Protein AF-A0A0H3NWZ0-F1 (afdb_monomer_lite)

Secondary structure (DSSP, 8-state):
--HHHHTTSEEEEEETTEEEEEE-TT--HHHHHHHHHHHHHHHHHHHHHHHHHHHTT-

Foldseek 3Di:
DPVCVVLVQWDWDDDPPDIDIDGHPPHDPVVVVVVVVVCVVCVVVVVVVVVVVVVVVD

Structure (mmCIF, N/CA/C/O backbone):
data_AF-A0A0H3NWZ0-F1
#
_entry.id   AF-A0A0H3NWZ0-F1
#
loop_
_atom_site.group_PDB
_atom_site.id
_atom_site.type_symbol
_atom_site.label_atom_id
_atom_site.label_alt_id
_atom_site.label_comp_id
_atom_site.label_asym_id
_atom_site.label_entity_id
_atom_site.label_seq_id
_atom_site.pdbx_PDB_ins_code
_atom_site.Cartn_x
_atom_site.Cartn_y
_atom_site.Cartn_z
_atom_site.occupancy
_atom_site.B_iso_or_equiv
_atom_site.auth_seq_id
_atom_site.auth_comp_id
_atom_site.auth_asym_id
_atom_site.auth_atom_id
_atom_site.pdbx_PDB_model_num
ATOM 1 N N . MET A 1 1 ? -6.689 18.464 1.103 1.00 56.72 1 MET A N 1
ATOM 2 C CA . MET A 1 1 ? -6.068 17.830 -0.075 1.00 56.72 1 MET A CA 1
ATOM 3 C C . MET A 1 1 ? -5.467 16.519 0.365 1.00 56.72 1 MET A C 1
ATOM 5 O O . MET A 1 1 ? -4.865 16.474 1.431 1.00 56.72 1 MET A O 1
ATOM 9 N N . ALA A 1 2 ? -5.717 15.457 -0.386 1.00 80.69 2 ALA A N 1
ATOM 10 C CA . ALA A 1 2 ? -5.158 14.141 -0.105 1.00 80.69 2 ALA A CA 1
ATOM 11 C C . ALA A 1 2 ? -4.409 13.730 -1.365 1.00 80.69 2 ALA A C 1
ATO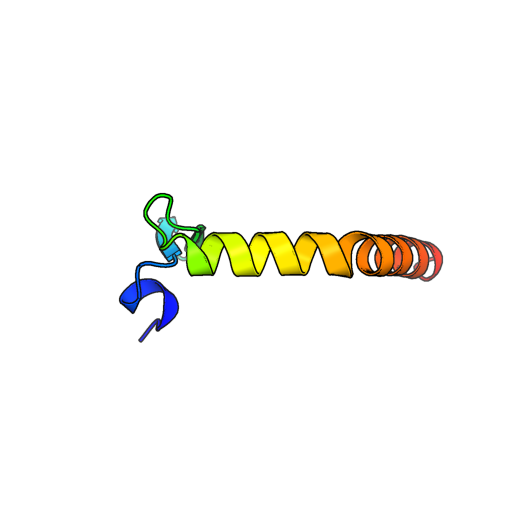M 13 O O . ALA A 1 2 ? -5.011 13.180 -2.282 1.00 80.69 2 ALA A O 1
ATOM 14 N N . ILE A 1 3 ? -3.112 14.044 -1.403 1.00 86.00 3 ILE A N 1
ATOM 15 C CA . ILE A 1 3 ? -2.254 13.903 -2.591 1.00 86.00 3 ILE A CA 1
ATOM 16 C C . ILE A 1 3 ? -2.335 12.480 -3.162 1.00 86.00 3 ILE A C 1
ATOM 18 O O . ILE A 1 3 ? -2.423 12.296 -4.367 1.00 86.00 3 ILE A O 1
ATOM 22 N N . LEU A 1 4 ? -2.400 11.463 -2.297 1.00 85.56 4 LEU A N 1
ATOM 23 C CA . LEU A 1 4 ? -2.512 10.061 -2.715 1.00 85.56 4 LEU A CA 1
ATOM 24 C C . LEU A 1 4 ? -3.860 9.720 -3.364 1.00 85.56 4 LEU A C 1
ATOM 26 O O . LEU A 1 4 ? -3.914 8.856 -4.234 1.00 85.56 4 LEU A O 1
ATOM 30 N N . ARG A 1 5 ? -4.947 10.371 -2.935 1.00 83.25 5 ARG A N 1
ATOM 31 C CA . ARG A 1 5 ? -6.275 10.196 -3.542 1.00 83.25 5 ARG A CA 1
ATOM 32 C C . ARG A 1 5 ? -6.355 10.940 -4.869 1.00 83.25 5 ARG A C 1
ATOM 34 O O . ARG A 1 5 ? -6.917 10.423 -5.821 1.00 83.25 5 ARG A O 1
ATOM 41 N N . GLU A 1 6 ? -5.784 12.141 -4.922 1.00 83.94 6 GLU A N 1
ATOM 42 C CA . GLU A 1 6 ? -5.692 12.949 -6.144 1.00 83.94 6 GLU A CA 1
ATOM 43 C C . GLU A 1 6 ? -4.839 12.254 -7.216 1.00 83.94 6 GLU A C 1
ATOM 45 O O . GLU A 1 6 ? -5.164 12.326 -8.393 1.00 83.94 6 GLU A O 1
ATOM 50 N N . ALA A 1 7 ? -3.806 11.517 -6.805 1.00 86.44 7 ALA A N 1
ATOM 51 C CA . ALA A 1 7 ? -2.994 10.670 -7.676 1.00 86.44 7 ALA A CA 1
ATOM 52 C C . ALA A 1 7 ? -3.601 9.275 -7.948 1.00 86.44 7 ALA A C 1
ATOM 54 O O . ALA A 1 7 ? -2.912 8.414 -8.489 1.00 86.44 7 ALA A O 1
ATOM 55 N N . GLU A 1 8 ? -4.846 9.018 -7.525 1.00 84.69 8 GLU A N 1
ATOM 56 C CA . GLU A 1 8 ? -5.569 7.742 -7.696 1.00 84.69 8 GLU A CA 1
ATOM 57 C C . GLU A 1 8 ? -4.853 6.496 -7.131 1.00 84.69 8 GLU 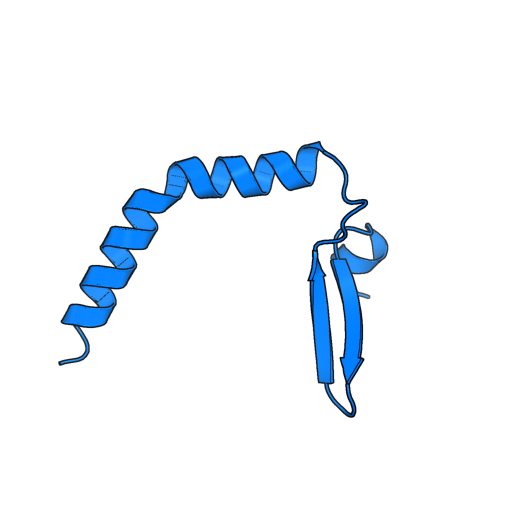A C 1
ATOM 59 O O . GLU A 1 8 ? -5.203 5.356 -7.447 1.00 84.69 8 GLU A O 1
ATOM 64 N N . LEU A 1 9 ? -3.874 6.686 -6.241 1.00 89.81 9 LEU A N 1
ATOM 65 C CA . LEU A 1 9 ? -3.129 5.595 -5.605 1.00 89.81 9 LEU A CA 1
ATOM 66 C C . LEU A 1 9 ? -3.943 4.929 -4.495 1.00 89.81 9 LEU A C 1
ATOM 68 O O . LEU A 1 9 ? -3.783 3.738 -4.222 1.00 89.81 9 LEU A O 1
ATOM 72 N N . VAL A 1 10 ? -4.828 5.694 -3.852 1.00 91.69 10 VAL A N 1
ATOM 73 C CA . VAL A 1 10 ? -5.695 5.210 -2.778 1.00 91.69 10 VAL A CA 1
ATOM 74 C C . VAL A 1 10 ? -7.155 5.545 -3.038 1.00 91.69 10 VAL A C 1
ATOM 76 O O . VAL A 1 10 ? -7.492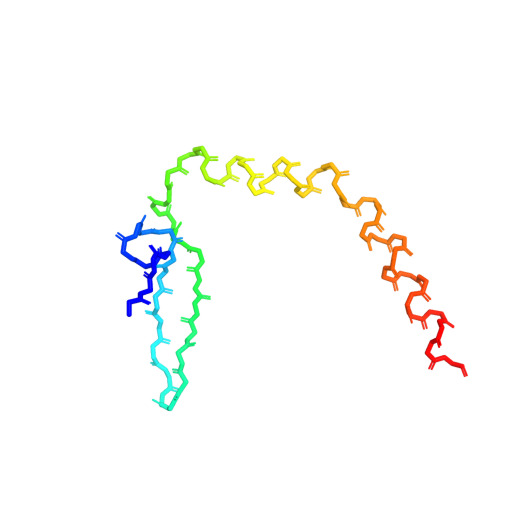 6.611 -3.547 1.00 91.69 10 VAL A O 1
ATOM 79 N N . LEU A 1 11 ? -8.024 4.631 -2.625 1.00 90.62 11 LEU A N 1
ATOM 80 C CA . LEU A 1 11 ? -9.467 4.807 -2.6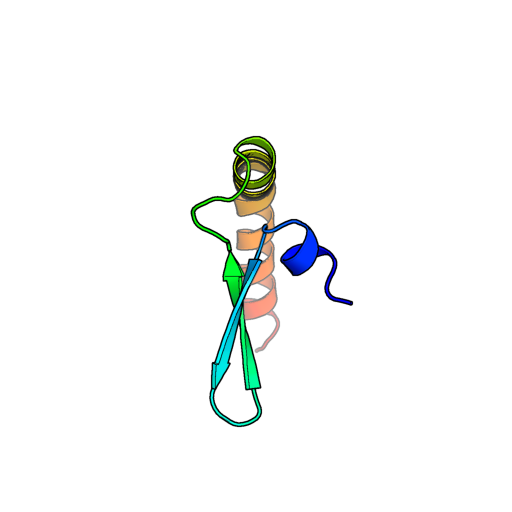06 1.00 90.62 11 LEU A CA 1
ATOM 81 C C . LEU A 1 11 ? -9.915 5.073 -1.174 1.00 90.62 11 LEU A C 1
ATOM 83 O O . LEU A 1 11 ? -9.491 4.364 -0.256 1.00 90.62 11 LEU A O 1
ATOM 87 N N . ASP A 1 12 ? -10.790 6.057 -0.989 1.00 90.81 12 ASP A N 1
ATOM 88 C CA . ASP A 1 12 ? -11.420 6.341 0.292 1.00 90.81 12 ASP A CA 1
ATOM 89 C C . ASP A 1 12 ? -12.798 5.683 0.412 1.00 90.81 12 ASP A C 1
ATOM 91 O O . ASP A 1 12 ? -13.617 5.690 -0.505 1.00 90.81 12 ASP A O 1
ATOM 95 N N . ARG A 1 13 ? -13.070 5.116 1.587 1.00 89.94 13 ARG A N 1
ATOM 96 C CA . ARG A 1 13 ? -14.386 4.620 1.987 1.00 89.94 13 ARG A CA 1
ATOM 97 C C . ARG A 1 13 ? -14.769 5.270 3.306 1.00 89.94 13 ARG A C 1
ATOM 99 O O . ARG A 1 13 ? -14.037 5.167 4.287 1.00 89.94 13 ARG A O 1
ATOM 106 N N . ARG A 1 14 ? -15.919 5.943 3.335 1.00 91.75 14 ARG A N 1
ATOM 107 C CA . ARG A 1 14 ? -16.440 6.577 4.551 1.00 91.75 14 ARG A CA 1
ATOM 108 C C . ARG A 1 14 ? -17.353 5.612 5.291 1.00 91.75 14 ARG A C 1
ATOM 110 O O . ARG A 1 14 ? -18.327 5.133 4.719 1.00 91.75 14 ARG A O 1
ATOM 117 N N . GLU A 1 15 ? -17.051 5.367 6.558 1.00 92.31 15 GLU A N 1
ATOM 118 C CA . GLU A 1 15 ? -17.880 4.581 7.468 1.00 92.31 15 GLU A CA 1
ATOM 119 C C . GLU A 1 15 ? -18.177 5.418 8.716 1.00 92.31 15 GLU A C 1
ATOM 121 O O . GLU A 1 15 ? -17.353 5.590 9.617 1.00 92.31 15 GLU A O 1
ATOM 126 N N . GLY A 1 16 ? -19.368 6.022 8.733 1.00 90.94 16 GLY A N 1
ATOM 127 C CA . GLY A 1 16 ? -19.779 6.951 9.783 1.00 90.94 16 GLY A CA 1
ATOM 128 C C . GLY A 1 16 ? -18.857 8.170 9.863 1.00 90.94 16 GLY A C 1
ATOM 129 O O . GLY A 1 16 ? -18.787 8.968 8.930 1.00 90.94 16 GLY A O 1
ATOM 130 N N . LYS A 1 17 ? -18.162 8.318 10.998 1.00 92.25 17 LYS A N 1
ATOM 131 C CA . LYS A 1 17 ? -17.205 9.412 11.248 1.00 92.25 17 LYS A CA 1
ATOM 132 C C . LYS A 1 17 ? -15.787 9.114 10.742 1.00 92.25 17 LYS A C 1
ATOM 134 O O . LYS A 1 17 ? -14.940 10.001 10.805 1.00 92.25 17 LYS A O 1
ATOM 139 N N . TRP A 1 18 ? -15.522 7.903 10.254 1.00 94.31 18 TRP A N 1
ATOM 140 C CA . TRP A 1 18 ? -14.185 7.453 9.873 1.00 94.31 18 TRP A CA 1
ATOM 141 C C . TRP A 1 18 ? -14.028 7.336 8.358 1.00 94.31 18 TRP A C 1
ATOM 143 O O . TRP A 1 18 ? -14.975 7.030 7.632 1.00 94.31 18 TRP A O 1
ATOM 153 N N . VAL A 1 19 ? -12.807 7.583 7.881 1.00 91.81 19 VAL A N 1
ATOM 154 C CA . VAL A 1 19 ? -12.422 7.404 6.478 1.00 91.81 19 VAL A CA 1
ATOM 155 C C . VAL A 1 19 ? -11.335 6.342 6.418 1.00 91.81 19 VAL A C 1
ATOM 157 O O . VAL A 1 19 ? -10.252 6.527 6.968 1.00 91.81 19 VAL A O 1
ATOM 160 N N . HIS A 1 20 ? -11.633 5.235 5.749 1.00 92.06 20 HIS A N 1
ATOM 161 C CA . HIS A 1 20 ? -10.707 4.139 5.514 1.00 92.06 20 HIS A CA 1
ATOM 162 C C . HIS A 1 20 ? -10.077 4.296 4.137 1.00 92.06 20 HIS A C 1
ATOM 164 O O . HIS A 1 20 ? -10.778 4.564 3.160 1.00 92.06 20 HIS A O 1
ATOM 170 N N . TYR A 1 21 ? -8.766 4.094 4.058 1.00 92.38 21 TYR A N 1
ATOM 171 C CA . TYR A 1 21 ? -8.029 4.123 2.803 1.00 92.38 21 TYR A CA 1
ATOM 172 C C . TYR A 1 21 ? -7.603 2.714 2.422 1.00 92.38 21 TYR A C 1
ATOM 174 O O . TYR A 1 21 ? -7.128 1.950 3.262 1.00 92.38 21 TYR A O 1
ATOM 182 N N . ARG A 1 22 ? -7.751 2.383 1.143 1.00 92.44 22 ARG A N 1
ATOM 183 C CA . ARG A 1 22 ? -7.187 1.170 0.546 1.00 92.44 22 ARG A CA 1
ATOM 184 C C . ARG A 1 22 ? -6.369 1.533 -0.681 1.00 92.44 22 ARG A C 1
ATOM 186 O O . ARG A 1 22 ? -6.667 2.532 -1.329 1.00 92.44 22 ARG A O 1
ATOM 193 N N . LEU A 1 23 ? -5.388 0.707 -1.025 1.00 92.94 23 LEU A N 1
ATOM 194 C CA . LEU A 1 23 ? -4.691 0.833 -2.303 1.00 92.94 23 LEU A CA 1
ATOM 195 C C . LEU A 1 23 ? -5.684 0.647 -3.459 1.00 92.94 23 LEU A C 1
ATOM 197 O O . LEU A 1 23 ? -6.586 -0.195 -3.391 1.00 92.94 23 LEU A O 1
ATOM 201 N N . SER A 1 24 ? -5.537 1.462 -4.500 1.00 91.31 24 SER A N 1
ATOM 202 C CA . SER A 1 24 ? -6.356 1.367 -5.705 1.00 91.31 24 SER A CA 1
ATOM 203 C C . SER A 1 24 ? -5.957 0.135 -6.528 1.00 91.31 24 SER A C 1
ATOM 205 O O . SER A 1 24 ? -4.768 -0.058 -6.783 1.00 91.31 24 SER A O 1
ATOM 207 N N . PRO A 1 25 ? -6.910 -0.694 -6.998 1.00 88.69 25 PRO A N 1
ATOM 208 C CA . PRO A 1 25 ? -6.609 -1.785 -7.925 1.00 88.69 25 PRO A CA 1
ATOM 209 C C . PRO A 1 25 ? -6.189 -1.273 -9.312 1.00 88.69 25 PRO A C 1
ATOM 211 O O . PRO A 1 25 ? -5.596 -2.020 -10.081 1.00 88.69 25 PRO A O 1
ATOM 214 N N . HIS A 1 26 ? -6.481 -0.006 -9.624 1.00 89.19 26 HIS A N 1
ATOM 215 C CA . HIS A 1 26 ? -6.092 0.666 -10.866 1.00 89.19 26 HIS A CA 1
ATOM 216 C C . HIS A 1 26 ? -4.819 1.509 -10.702 1.00 89.19 26 HIS A C 1
ATOM 218 O O . HIS A 1 26 ? -4.532 2.369 -11.529 1.00 89.19 26 HIS A O 1
ATOM 224 N N . MET A 1 27 ? -4.064 1.287 -9.624 1.00 91.00 27 MET A N 1
ATOM 225 C CA . MET A 1 27 ? -2.812 1.989 -9.371 1.00 91.00 27 MET A CA 1
ATOM 226 C C . MET A 1 27 ? -1.795 1.739 -10.505 1.00 91.00 27 MET A C 1
ATOM 228 O O . MET A 1 27 ? -1.703 0.613 -11.005 1.00 91.00 27 MET A O 1
ATOM 232 N N . PRO A 1 28 ? -0.984 2.745 -10.889 1.00 92.56 28 PRO A N 1
ATOM 233 C CA . PRO A 1 28 ? 0.082 2.562 -11.865 1.00 92.56 28 PRO A CA 1
ATOM 234 C C . PRO A 1 28 ? 1.060 1.451 -11.470 1.00 92.56 28 PRO A C 1
ATOM 236 O O . PRO A 1 28 ? 1.450 1.335 -10.305 1.00 92.56 28 PRO A O 1
ATOM 239 N N . ALA A 1 29 ? 1.518 0.682 -12.461 1.00 92.00 29 ALA A N 1
ATOM 240 C CA . ALA A 1 29 ? 2.397 -0.469 -12.245 1.00 92.00 29 ALA A CA 1
ATOM 241 C C . ALA A 1 29 ? 3.667 -0.114 -11.454 1.00 92.00 29 ALA A C 1
ATOM 243 O O . ALA A 1 29 ? 4.023 -0.832 -10.524 1.00 92.00 29 ALA A O 1
ATOM 244 N N . TRP A 1 30 ? 4.287 1.033 -11.752 1.00 94.00 30 TRP A N 1
ATOM 245 C CA . TRP A 1 30 ? 5.499 1.488 -11.064 1.00 94.00 30 TRP A CA 1
ATOM 246 C C . TRP A 1 30 ? 5.292 1.666 -9.552 1.00 94.00 30 TRP A C 1
ATOM 248 O O . TRP A 1 30 ? 6.193 1.388 -8.761 1.00 94.00 30 TRP A O 1
ATOM 258 N N . ALA A 1 31 ? 4.105 2.107 -9.125 1.00 93.94 31 ALA A N 1
ATOM 259 C CA . ALA A 1 31 ? 3.813 2.347 -7.716 1.00 93.94 31 ALA A CA 1
ATOM 260 C C . ALA A 1 31 ? 3.599 1.020 -6.977 1.00 93.94 31 ALA A C 1
ATOM 262 O O . ALA A 1 31 ? 4.145 0.827 -5.889 1.00 93.94 31 ALA A O 1
ATOM 263 N N . ALA A 1 32 ? 2.880 0.079 -7.601 1.00 93.00 32 ALA A N 1
ATOM 264 C CA . ALA A 1 32 ? 2.747 -1.286 -7.092 1.00 93.00 32 ALA A CA 1
ATOM 265 C C . ALA A 1 32 ? 4.122 -1.953 -6.949 1.00 93.00 32 ALA A C 1
ATOM 267 O O . ALA A 1 32 ? 4.461 -2.461 -5.882 1.00 93.00 32 ALA A O 1
ATOM 268 N N . GLU A 1 33 ? 4.937 -1.884 -8.002 1.00 95.44 33 GLU A N 1
ATOM 269 C CA . GLU A 1 33 ? 6.270 -2.477 -8.050 1.00 95.44 33 GLU A CA 1
ATOM 270 C C . GLU A 1 33 ? 7.206 -1.878 -7.000 1.00 95.44 33 GLU A C 1
ATOM 272 O O . GLU A 1 33 ? 7.934 -2.615 -6.338 1.00 95.44 33 GLU A O 1
ATOM 277 N N . THR A 1 34 ? 7.152 -0.563 -6.780 1.00 95.56 34 THR A N 1
ATOM 278 C CA . THR A 1 34 ? 7.957 0.106 -5.747 1.00 95.56 34 THR A CA 1
ATOM 279 C C . THR A 1 34 ? 7.612 -0.417 -4.352 1.00 95.56 34 THR A C 1
ATOM 281 O O . THR A 1 34 ? 8.515 -0.734 -3.574 1.00 95.56 34 THR A O 1
ATOM 284 N N . ILE A 1 35 ? 6.319 -0.554 -4.034 1.00 93.62 35 ILE A N 1
ATOM 285 C CA . ILE A 1 35 ? 5.860 -1.091 -2.744 1.00 93.62 35 ILE A CA 1
ATOM 286 C C . ILE A 1 35 ? 6.316 -2.545 -2.591 1.00 93.62 35 ILE A C 1
ATOM 288 O O . ILE A 1 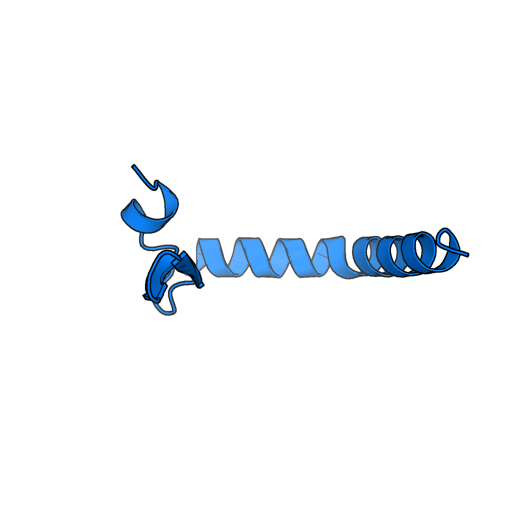35 ? 6.895 -2.910 -1.568 1.00 93.62 35 ILE A O 1
ATOM 292 N N . THR A 1 36 ? 6.103 -3.365 -3.621 1.00 95.12 36 THR A N 1
ATOM 293 C CA . THR A 1 36 ? 6.478 -4.782 -3.623 1.00 95.12 36 THR A CA 1
ATOM 294 C C . THR A 1 36 ? 7.986 -4.968 -3.477 1.00 95.12 36 THR A C 1
ATOM 296 O O . THR A 1 36 ? 8.428 -5.752 -2.641 1.00 95.12 36 THR A O 1
ATOM 299 N N . THR A 1 37 ? 8.788 -4.213 -4.224 1.00 96.75 37 THR A N 1
ATOM 300 C CA . THR A 1 37 ? 10.255 -4.256 -4.157 1.00 96.75 37 THR A CA 1
ATOM 301 C C . THR A 1 37 ? 10.753 -3.828 -2.783 1.00 96.75 37 THR A C 1
ATOM 303 O O . THR A 1 37 ? 11.568 -4.524 -2.180 1.00 96.75 37 THR A O 1
ATOM 306 N N . SER A 1 38 ? 10.212 -2.733 -2.243 1.00 96.38 38 SER A N 1
ATOM 307 C CA . SER A 1 38 ? 10.554 -2.267 -0.894 1.00 96.38 38 SER A CA 1
ATOM 308 C C . SER A 1 38 ? 10.257 -3.338 0.154 1.00 96.38 38 SER A C 1
ATOM 310 O O . SER A 1 38 ? 11.097 -3.617 1.008 1.00 96.38 38 SER A O 1
ATOM 312 N N . TRP A 1 39 ? 9.095 -3.994 0.054 1.00 95.06 39 TRP A N 1
ATOM 313 C CA . TRP A 1 39 ? 8.748 -5.115 0.922 1.00 95.06 39 TRP A CA 1
ATOM 314 C C . TRP A 1 39 ? 9.734 -6.276 0.779 1.00 95.06 39 TRP A C 1
ATOM 316 O O . TRP A 1 39 ? 10.216 -6.791 1.782 1.00 95.06 39 TRP A O 1
ATOM 326 N N . HIS A 1 40 ? 10.087 -6.674 -0.444 1.00 96.12 40 HIS A N 1
ATOM 327 C CA . HIS A 1 40 ? 11.034 -7.766 -0.666 1.00 96.12 40 HIS A CA 1
ATOM 328 C C . HIS A 1 40 ? 12.409 -7.511 -0.048 1.00 96.12 40 HIS A C 1
ATOM 330 O O . HIS A 1 40 ? 12.987 -8.445 0.510 1.00 96.12 40 HIS A O 1
ATOM 336 N N . CYS A 1 41 ? 12.905 -6.277 -0.120 1.00 96.00 41 CYS A N 1
ATOM 337 C CA . CYS A 1 41 ? 14.191 -5.906 0.460 1.00 96.00 41 CYS A CA 1
ATOM 338 C C . CYS A 1 41 ? 14.142 -5.862 1.991 1.00 96.00 41 CYS A C 1
ATOM 340 O O . CYS A 1 41 ? 15.060 -6.343 2.644 1.00 96.00 41 CYS A O 1
ATOM 342 N N . LEU A 1 42 ? 13.070 -5.310 2.564 1.00 94.56 42 LEU A N 1
ATOM 343 C CA . LEU A 1 42 ? 12.992 -5.025 3.999 1.00 94.56 42 LEU A CA 1
ATOM 344 C C . LEU A 1 42 ? 12.350 -6.148 4.824 1.00 94.56 42 LEU A C 1
ATOM 346 O O . LEU A 1 42 ? 12.423 -6.111 6.047 1.00 94.56 42 LEU A O 1
ATOM 350 N N . ARG A 1 43 ? 11.707 -7.143 4.198 1.00 94.56 43 ARG A N 1
ATOM 351 C CA . ARG A 1 43 ? 10.902 -8.161 4.906 1.00 94.56 43 ARG A CA 1
ATOM 352 C C . ARG A 1 43 ? 11.645 -8.886 6.028 1.00 94.56 43 ARG A C 1
ATOM 354 O O . ARG A 1 43 ? 11.029 -9.202 7.040 1.00 94.56 43 ARG A O 1
ATOM 361 N N . GLU A 1 44 ? 12.931 -9.174 5.844 1.00 94.25 44 GLU A N 1
ATOM 362 C CA . GLU A 1 44 ? 13.720 -9.923 6.826 1.00 94.25 44 GLU A CA 1
ATOM 363 C C . GLU A 1 44 ? 14.079 -9.034 8.018 1.00 94.25 44 GLU A C 1
ATOM 365 O O . GLU A 1 44 ? 13.853 -9.414 9.164 1.00 94.25 44 GLU A O 1
ATOM 370 N N . ASP A 1 45 ? 14.515 -7.804 7.750 1.00 93.88 45 ASP A N 1
ATOM 371 C CA . ASP A 1 45 ? 14.796 -6.810 8.787 1.00 93.88 45 ASP A CA 1
ATOM 372 C C . ASP A 1 45 ? 13.535 -6.471 9.591 1.00 93.88 45 ASP A C 1
ATOM 374 O O . ASP A 1 45 ? 13.568 -6.409 10.820 1.00 93.88 45 ASP A O 1
ATOM 378 N N . VAL A 1 46 ? 12.397 -6.314 8.905 1.00 92.75 46 VAL A N 1
ATOM 379 C CA . VAL A 1 46 ? 11.090 -6.092 9.536 1.00 92.75 46 VAL A CA 1
ATOM 380 C C . VAL A 1 46 ? 10.713 -7.277 10.420 1.00 92.75 46 VAL A C 1
ATOM 382 O O . VAL A 1 46 ? 10.260 -7.069 11.543 1.00 92.75 46 VAL A O 1
ATOM 385 N N . ARG A 1 47 ? 10.925 -8.516 9.960 1.00 93.12 47 ARG A N 1
ATOM 386 C CA . ARG A 1 47 ? 10.652 -9.717 10.758 1.00 93.12 47 ARG A CA 1
ATOM 387 C C . ARG A 1 47 ? 11.499 -9.7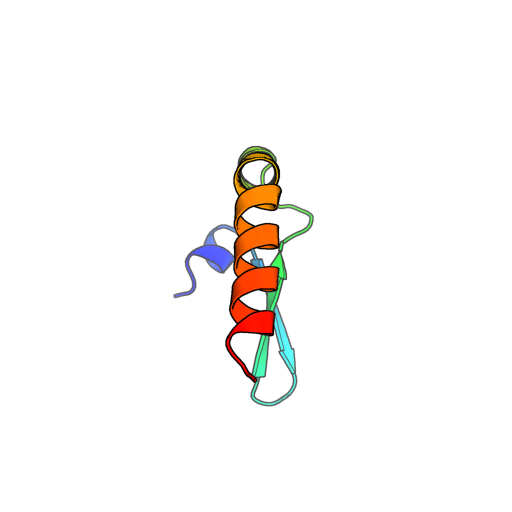50 12.027 1.00 93.12 47 ARG A C 1
ATOM 389 O O . ARG A 1 47 ? 10.958 -9.919 13.114 1.00 93.12 47 ARG A O 1
ATOM 396 N N . GLN A 1 48 ? 12.803 -9.527 11.901 1.00 93.56 48 GLN A N 1
ATOM 397 C CA . GLN A 1 48 ? 13.705 -9.506 13.051 1.00 93.56 48 GLN A CA 1
ATOM 398 C C . GLN A 1 48 ? 13.367 -8.380 14.029 1.00 93.56 48 GLN A C 1
ATOM 400 O O . GLN A 1 48 ? 13.475 -8.559 15.242 1.00 93.56 48 GLN A O 1
ATOM 405 N N . TRP A 1 49 ? 12.965 -7.214 13.520 1.00 92.81 49 TRP A N 1
ATOM 406 C CA . TRP A 1 49 ? 12.507 -6.111 14.354 1.00 92.81 49 TRP A CA 1
ATOM 407 C C . TRP A 1 49 ? 11.234 -6.480 15.119 1.00 92.81 49 TRP A C 1
ATOM 409 O O . TRP A 1 49 ? 11.195 -6.287 16.332 1.00 92.81 49 TRP A O 1
ATOM 419 N N . LEU A 1 50 ? 10.240 -7.078 14.452 1.00 91.75 50 LEU A N 1
ATOM 420 C CA . LEU A 1 50 ? 9.007 -7.543 15.094 1.00 91.75 50 LEU A CA 1
ATOM 421 C C . LEU A 1 50 ? 9.293 -8.563 16.206 1.00 91.75 50 LEU A C 1
ATOM 423 O O . LEU A 1 50 ? 8.766 -8.413 17.309 1.00 91.75 50 LEU A O 1
ATOM 427 N N . ASP A 1 51 ? 10.167 -9.542 15.954 1.00 92.69 51 ASP A N 1
ATOM 428 C CA . ASP A 1 51 ? 10.555 -10.555 16.944 1.00 92.69 51 ASP A CA 1
ATOM 429 C C . ASP A 1 51 ? 11.256 -9.918 18.160 1.00 92.69 51 ASP A C 1
ATOM 431 O O . ASP A 1 51 ? 10.941 -10.231 19.311 1.00 92.69 51 ASP A O 1
ATOM 435 N N . LYS A 1 52 ? 12.167 -8.961 17.927 1.00 90.44 52 LYS A N 1
ATOM 436 C CA . LYS A 1 52 ? 12.849 -8.208 18.998 1.00 90.44 52 LYS A CA 1
ATOM 437 C C . LYS A 1 52 ? 11.881 -7.347 19.807 1.00 90.44 52 LYS A C 1
ATOM 439 O O . LYS A 1 52 ? 11.972 -7.323 21.034 1.00 90.44 52 LYS A O 1
ATOM 444 N N . SER A 1 53 ? 10.964 -6.640 19.149 1.00 89.31 53 SER A N 1
ATOM 445 C CA . SER A 1 53 ? 9.949 -5.819 19.815 1.00 89.31 53 SER A CA 1
ATOM 446 C C . SER A 1 53 ? 9.002 -6.666 20.661 1.00 89.31 53 SER A C 1
ATOM 448 O O . SER A 1 53 ? 8.675 -6.265 21.775 1.00 89.31 53 SER A O 1
ATOM 450 N N . ALA A 1 54 ? 8.620 -7.854 20.183 1.00 86.31 54 ALA A N 1
ATOM 451 C CA . ALA A 1 54 ? 7.817 -8.802 20.949 1.00 86.31 54 ALA A CA 1
ATOM 452 C C . ALA A 1 54 ? 8.567 -9.329 22.185 1.00 86.31 54 ALA A C 1
ATOM 454 O O . ALA A 1 54 ? 7.992 -9.389 23.270 1.00 86.31 54 ALA A O 1
ATOM 455 N N . ALA A 1 55 ? 9.858 -9.649 22.049 1.00 79.81 55 ALA A N 1
ATOM 456 C CA . ALA A 1 55 ? 10.693 -10.110 23.160 1.00 79.81 55 ALA A CA 1
ATOM 457 C C . ALA A 1 55 ? 10.978 -9.020 24.211 1.00 79.81 55 ALA A C 1
ATOM 459 O O . ALA A 1 55 ? 11.185 -9.338 25.376 1.00 79.81 55 ALA A O 1
ATOM 460 N N . SER A 1 56 ? 10.979 -7.745 23.812 1.00 75.12 56 SER A N 1
ATOM 461 C CA . SER A 1 56 ? 11.259 -6.600 24.698 1.00 75.12 56 SER A CA 1
ATOM 462 C C . SER A 1 56 ? 10.037 -6.121 25.495 1.00 75.12 56 SER A C 1
ATOM 464 O O . SER A 1 56 ? 10.153 -5.193 26.289 1.00 75.12 56 SER A O 1
ATOM 466 N N . SER A 1 57 ? 8.859 -6.703 25.251 1.00 69.75 57 SER A N 1
ATOM 467 C CA . SER A 1 57 ? 7.595 -6.325 25.897 1.00 69.75 57 SER A CA 1
ATOM 468 C C . SER A 1 57 ? 7.255 -7.176 27.137 1.00 69.75 57 SER A C 1
ATOM 470 O O . SER A 1 57 ? 6.126 -7.092 27.626 1.00 69.75 57 SER A O 1
ATOM 472 N N . CYS A 1 58 ? 8.191 -7.994 27.626 1.00 50.28 58 CYS A N 1
ATOM 473 C CA . CYS A 1 58 ? 8.068 -8.821 28.831 1.00 50.28 58 CYS A CA 1
ATOM 474 C C . CYS A 1 58 ? 9.115 -8.370 29.855 1.00 50.28 58 CYS A C 1
ATOM 476 O O . CYS A 1 58 ? 8.751 -8.212 31.041 1.00 50.28 58 CYS A O 1
#

Radius of gyration: 16.05 Å; chains: 1; bounding box: 35×28×41 Å

Sequence (58 aa):
MAILREAELVLDRREGKWVHYRLSPHMPAWAAETITTSWHCLREDVRQWLDKSAASSC

Organism: Yersinia enterocolitica subsp. palearctica serotype O:3 (strain DSM 13030 / CIP 106945 / Y11) (NCBI:txid930944)

InterPro domains:
  IPR036388 Winged helix-like DNA-binding domain superfamily [G3DSA:1.10.10.10] (1-57)
  IPR036390 Winged helix DNA-binding domain superfamily [SSF46785] (2-50)

pLDDT: mean 89.38, std 8.5, range [50.28, 96.75]